Protein AF-U3TGE5-F1 (afdb_monomer)

Organism: NCBI:txid1198449

Solvent-accessible surface area (backbone atoms only — not comparable to full-atom values): 10541 Å² total; per-residue (Å²): 135,86,88,47,74,68,58,52,53,52,48,51,52,52,48,52,54,52,49,51,52,52,48,51,51,52,54,48,53,51,50,48,62,72,69,58,66,67,62,70,64,23,56,65,38,52,52,53,46,40,55,49,50,16,50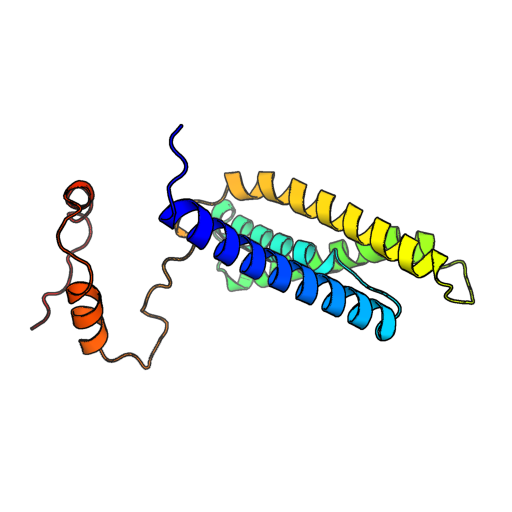,47,39,26,71,77,69,66,41,55,68,68,59,19,44,53,50,30,45,67,53,42,50,58,52,51,49,50,52,44,46,64,60,46,46,71,68,52,72,82,62,98,69,96,45,76,68,54,37,54,49,44,38,53,51,23,43,52,50,18,50,54,48,51,56,58,43,59,66,56,55,76,74,54,66,73,82,76,68,67,72,80,65,78,79,81,50,95,80,66,60,75,66,61,55,60,53,57,55,69,68,56,73,92,79,70,79,82,60,70,84,68,58,84,82,56,90,73,81,78,92,127

Foldseek 3Di:
DDDDPVNVVVVVVVVVVVVVVVVVVVVVVCVCVVPVLADQPQVVLLVVLLLLQLLLCCQVVVDDSVVSNVVSCVVSVVVVVVLCCVQPCVLPVPDDDRDPVSNVSNVVSNVVNNVVSVVVSVVSVVRHDCVPVDPVPPVPPPPDPPVVVVVVVVPPDPDCPVPPVPVPPDPDPDPD

Radius of gyration: 24.29 Å; Cα contacts (8 Å, |Δi|>4): 80; chains: 1; bounding box: 42×55×71 Å

pLDDT: mean 74.71, std 18.22, range [34.84, 98.06]

Structure (mmCIF, N/CA/C/O backbone):
data_AF-U3TGE5-F1
#
_entry.id   AF-U3TGE5-F1
#
loop_
_atom_site.group_PDB
_atom_site.id
_atom_site.type_symbol
_atom_site.label_atom_id
_atom_site.label_alt_id
_atom_site.label_comp_id
_atom_site.label_asym_id
_atom_site.label_entity_id
_atom_site.label_seq_id
_atom_site.pdbx_PDB_ins_code
_atom_site.Cartn_x
_atom_site.Cartn_y
_atom_site.Cartn_z
_atom_site.occupancy
_atom_site.B_iso_or_equiv
_atom_site.auth_seq_id
_atom_site.auth_comp_id
_atom_site.auth_asym_id
_atom_site.auth_atom_id
_atom_site.pdbx_PDB_model_num
ATOM 1 N N . MET A 1 1 ? 1.407 38.748 13.655 1.00 52.62 1 MET A N 1
ATOM 2 C CA . MET A 1 1 ? 1.986 37.410 13.904 1.00 52.62 1 MET A CA 1
ATOM 3 C C . MET A 1 1 ? 3.401 37.615 14.417 1.00 52.62 1 MET A C 1
ATOM 5 O O . MET A 1 1 ? 4.207 38.155 13.675 1.00 52.62 1 MET A O 1
ATOM 9 N N . GLN A 1 2 ? 3.685 37.305 15.683 1.00 69.31 2 GLN A N 1
ATOM 10 C CA . GLN A 1 2 ? 5.040 37.442 16.228 1.00 69.31 2 GLN A CA 1
ATOM 11 C C . GLN A 1 2 ? 5.770 36.104 16.098 1.00 69.31 2 GLN A C 1
ATOM 13 O O . GLN A 1 2 ? 5.360 35.113 16.697 1.00 69.31 2 GLN A O 1
ATOM 18 N N . VAL A 1 3 ? 6.828 36.080 15.288 1.00 82.94 3 VAL A N 1
ATOM 19 C CA . VAL A 1 3 ? 7.737 34.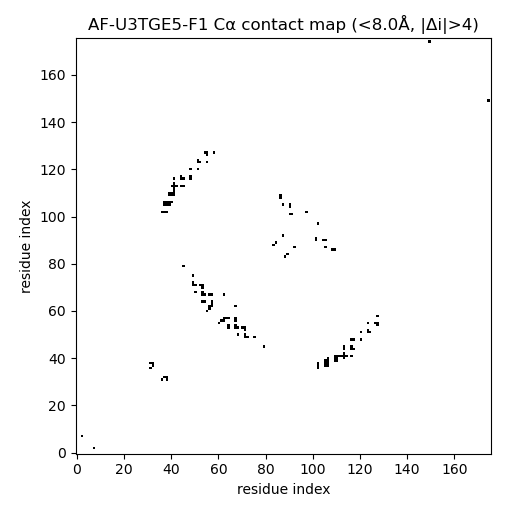935 15.177 1.00 82.94 3 VAL A CA 1
ATOM 20 C C . VAL A 1 3 ? 8.673 34.984 16.380 1.00 82.94 3 VAL A C 1
ATOM 22 O O . VAL A 1 3 ? 9.394 35.961 16.569 1.00 82.94 3 VAL A O 1
ATOM 25 N N . THR A 1 4 ? 8.636 33.954 17.221 1.00 92.50 4 THR A N 1
ATOM 26 C CA . THR A 1 4 ? 9.497 33.847 18.407 1.00 92.50 4 THR A CA 1
ATOM 27 C C . THR A 1 4 ? 10.654 32.884 18.143 1.00 92.50 4 THR A C 1
ATOM 29 O O . THR A 1 4 ? 10.547 31.983 17.308 1.00 92.50 4 THR A O 1
ATOM 32 N N . ALA A 1 5 ? 11.763 33.022 18.876 1.00 86.31 5 ALA A N 1
ATOM 33 C CA . ALA A 1 5 ? 12.916 32.121 18.750 1.00 86.31 5 ALA A CA 1
ATOM 34 C C . ALA A 1 5 ? 12.533 30.637 18.937 1.00 86.31 5 ALA A C 1
ATOM 36 O O . ALA A 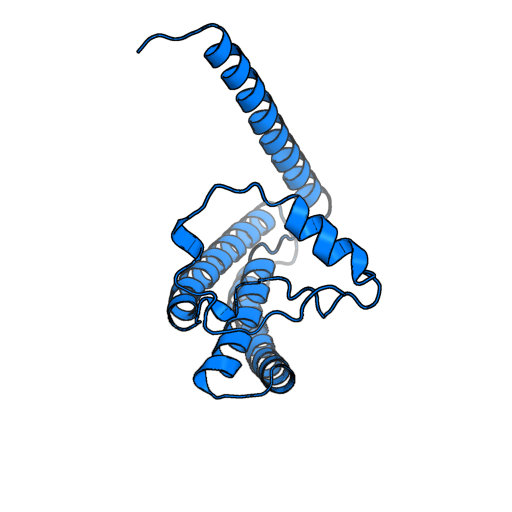1 5 ? 13.036 29.769 18.227 1.00 86.31 5 ALA A O 1
ATOM 37 N N . ALA A 1 6 ? 11.570 30.353 19.822 1.00 88.00 6 ALA A N 1
ATOM 38 C CA . ALA A 1 6 ? 11.032 29.010 20.023 1.00 88.00 6 ALA A CA 1
ATOM 39 C C . ALA A 1 6 ? 10.338 28.452 18.764 1.00 88.00 6 ALA A C 1
ATOM 41 O O . ALA A 1 6 ? 10.520 27.280 18.441 1.00 88.00 6 ALA A O 1
ATOM 42 N N . THR A 1 7 ? 9.596 29.284 18.020 1.00 92.38 7 THR A N 1
ATOM 43 C CA . THR A 1 7 ? 8.941 28.867 16.762 1.00 92.38 7 THR A CA 1
ATOM 44 C C . THR A 1 7 ? 9.925 28.619 15.619 1.00 92.38 7 THR A C 1
ATOM 46 O O . THR A 1 7 ? 9.685 27.750 14.784 1.00 92.38 7 THR A O 1
ATOM 49 N N . LEU A 1 8 ? 11.057 29.331 15.591 1.00 93.06 8 LEU A N 1
ATOM 50 C CA . LEU A 1 8 ? 12.123 29.077 14.615 1.00 93.06 8 LEU A CA 1
ATOM 51 C C . LEU A 1 8 ? 12.824 27.746 14.895 1.00 93.06 8 LEU A C 1
ATOM 53 O O . LEU A 1 8 ? 13.047 26.960 13.976 1.00 93.06 8 LEU A O 1
ATOM 57 N N . LEU A 1 9 ? 13.127 27.468 16.166 1.00 94.50 9 LEU A N 1
ATOM 58 C CA . LEU A 1 9 ? 13.770 26.221 16.569 1.00 94.50 9 LEU A CA 1
ATOM 59 C C . LEU A 1 9 ? 12.882 25.002 16.283 1.00 94.50 9 LEU A C 1
ATOM 61 O O . LEU A 1 9 ? 13.355 24.023 15.711 1.00 94.50 9 LEU A O 1
ATOM 65 N N . SER A 1 10 ? 11.591 25.061 16.623 1.00 93.44 10 SER A N 1
ATOM 66 C CA . SER A 1 10 ? 10.658 23.974 16.306 1.00 93.44 10 SER A CA 1
ATOM 67 C C . SER A 1 10 ? 10.452 23.805 14.798 1.00 93.44 10 SER A C 1
ATOM 69 O O . SER A 1 10 ? 10.371 22.673 14.325 1.00 93.44 10 SER A O 1
ATOM 71 N N . GLY A 1 11 ? 10.443 24.901 14.031 1.00 94.31 11 GLY A N 1
ATOM 72 C CA . GLY A 1 11 ? 10.392 24.870 12.568 1.00 94.31 11 GLY A CA 1
ATOM 73 C C . GLY A 1 11 ? 11.605 24.177 11.942 1.00 94.31 11 GLY A C 1
ATOM 74 O O . GLY A 1 11 ? 11.436 23.334 11.064 1.00 94.31 11 GLY A O 1
ATOM 75 N N . LEU A 1 12 ? 12.816 24.464 12.433 1.00 96.00 12 LEU A N 1
ATOM 76 C CA . LEU A 1 12 ? 14.046 23.794 11.995 1.00 96.00 12 LEU A CA 1
ATOM 77 C C . LEU A 1 12 ? 14.023 22.298 12.313 1.00 96.00 12 LEU A C 1
ATOM 79 O O . LEU A 1 12 ? 14.327 21.484 11.444 1.00 96.00 12 LEU A O 1
ATOM 83 N N . ILE A 1 13 ? 13.619 21.930 13.531 1.00 96.94 13 ILE A N 1
ATOM 84 C CA . ILE A 1 13 ? 13.509 20.525 13.938 1.00 96.94 13 ILE A CA 1
ATOM 85 C C . ILE A 1 13 ? 12.494 19.797 13.052 1.00 96.94 13 ILE A C 1
ATOM 87 O O . ILE A 1 13 ? 12.807 18.742 12.505 1.00 96.94 13 ILE A O 1
ATOM 91 N N . ASN A 1 14 ? 11.308 20.372 12.845 1.00 96.81 14 ASN A N 1
ATOM 92 C CA . ASN A 1 14 ? 10.287 19.777 11.986 1.00 96.81 14 ASN A CA 1
ATOM 93 C C . ASN A 1 14 ? 10.757 19.670 10.525 1.00 96.81 14 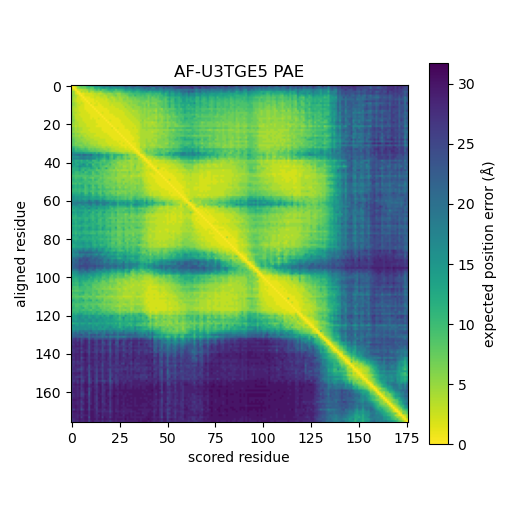ASN A C 1
ATOM 95 O O . ASN A 1 14 ? 10.498 18.667 9.868 1.00 96.81 14 ASN A O 1
ATOM 99 N N . GLY A 1 15 ? 11.503 20.665 10.034 1.00 96.75 15 GLY A N 1
ATOM 100 C CA . GLY A 1 15 ? 12.110 20.644 8.704 1.00 96.75 15 GLY A CA 1
ATOM 101 C C . GLY A 1 15 ? 13.139 19.525 8.537 1.00 96.75 15 GLY A C 1
ATOM 102 O O . GLY A 1 15 ? 13.098 18.810 7.540 1.00 96.75 15 GLY A O 1
ATOM 103 N N . VAL A 1 16 ? 14.018 19.315 9.523 1.00 97.81 16 VAL A N 1
ATOM 104 C CA . VAL A 1 16 ? 14.996 18.212 9.510 1.00 97.81 16 VAL A CA 1
ATOM 105 C C . VAL A 1 16 ? 14.301 16.854 9.590 1.00 97.81 16 VAL A C 1
ATOM 107 O O . VAL A 1 16 ? 14.663 15.947 8.847 1.00 97.81 16 VAL A O 1
ATOM 110 N N . LEU A 1 17 ? 13.286 16.710 10.448 1.00 98.00 17 LEU A N 1
ATOM 111 C CA . LEU A 1 17 ? 12.508 15.473 10.567 1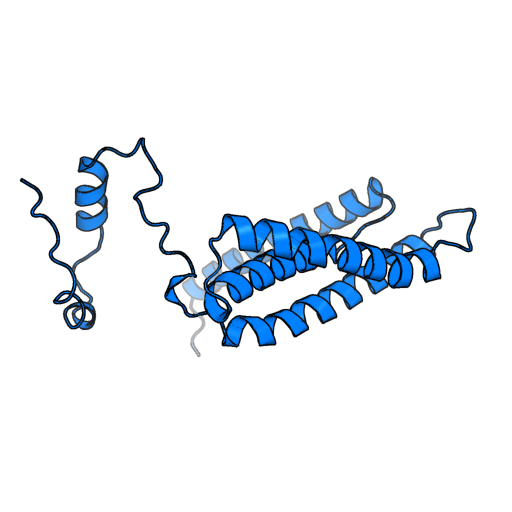.00 98.00 17 LEU A CA 1
ATOM 112 C C . LEU A 1 17 ? 11.751 15.145 9.274 1.00 98.00 17 LEU A C 1
ATOM 114 O O . LEU A 1 17 ? 11.738 13.999 8.831 1.00 98.00 17 LEU A O 1
ATOM 118 N N . PHE A 1 18 ? 11.144 16.145 8.637 1.00 97.38 18 PHE A N 1
ATOM 119 C CA . PHE A 1 18 ? 10.451 15.949 7.369 1.00 97.38 18 PHE A CA 1
ATOM 120 C C . PHE A 1 18 ? 11.435 15.683 6.220 1.00 97.38 18 PHE A C 1
ATOM 122 O O . PHE A 1 18 ? 11.195 14.819 5.380 1.00 97.38 18 PHE A O 1
ATOM 129 N N . GLY A 1 19 ? 12.580 16.369 6.211 1.00 97.62 19 GLY A N 1
ATOM 130 C CA . GLY A 1 19 ? 13.650 16.149 5.242 1.00 97.62 19 GLY A CA 1
ATOM 131 C C . GLY A 1 19 ? 14.265 14.753 5.342 1.00 97.62 19 GLY A C 1
ATOM 132 O O . GLY A 1 19 ? 14.489 14.118 4.315 1.00 97.62 19 GLY A O 1
ATOM 133 N N . SER A 1 20 ? 14.490 14.235 6.553 1.00 97.50 20 SER A N 1
ATOM 134 C CA . SER A 1 20 ? 14.997 12.872 6.750 1.00 97.50 20 SER A CA 1
ATOM 135 C C . SER A 1 20 ? 13.969 11.818 6.340 1.00 97.50 20 SER A C 1
ATOM 137 O O . SER A 1 20 ? 14.336 10.850 5.677 1.00 97.50 20 SER A O 1
ATOM 139 N N . LEU A 1 21 ? 12.682 12.040 6.633 1.00 98.06 21 LEU A N 1
ATOM 140 C CA . LEU A 1 21 ? 11.591 11.195 6.149 1.00 98.06 21 LEU A CA 1
ATOM 141 C C . LEU A 1 21 ? 11.578 11.128 4.614 1.00 98.06 21 LEU A C 1
ATOM 143 O O . LEU A 1 21 ? 11.591 10.035 4.050 1.00 98.06 21 LEU A O 1
ATOM 147 N N . LEU A 1 22 ? 11.616 12.278 3.932 1.00 97.38 22 LEU A N 1
ATOM 148 C CA . LEU A 1 22 ? 11.671 12.330 2.468 1.00 97.38 22 LEU A CA 1
ATOM 149 C C . LEU A 1 22 ? 12.963 11.717 1.908 1.00 97.38 22 LEU A C 1
ATOM 151 O O . LEU A 1 22 ? 12.920 11.034 0.886 1.00 97.38 22 LEU A O 1
ATOM 155 N N . GLY A 1 23 ? 14.099 11.906 2.585 1.00 97.69 23 GLY A N 1
ATOM 156 C CA . GLY A 1 23 ? 15.378 11.303 2.213 1.00 97.69 23 GLY A CA 1
ATOM 157 C C . GLY A 1 23 ? 15.339 9.774 2.264 1.00 97.69 23 GLY A C 1
ATOM 158 O O . GLY A 1 23 ? 15.755 9.115 1.314 1.00 97.69 23 GLY A O 1
ATOM 159 N N . VAL A 1 24 ? 14.775 9.198 3.328 1.00 97.50 24 VAL A N 1
ATOM 160 C CA . VAL A 1 24 ? 14.586 7.743 3.449 1.00 97.50 24 VAL A CA 1
ATOM 161 C C . VAL A 1 24 ? 13.613 7.223 2.391 1.00 97.50 24 VAL A C 1
ATOM 163 O O . VAL A 1 24 ? 13.878 6.181 1.797 1.00 97.50 24 VAL A O 1
ATOM 166 N N . ILE A 1 25 ? 12.529 7.952 2.098 1.00 95.75 25 ILE A N 1
ATOM 167 C CA . ILE A 1 25 ? 11.594 7.591 1.020 1.00 95.75 25 ILE A CA 1
ATOM 168 C C . ILE A 1 25 ? 12.320 7.551 -0.333 1.00 95.75 25 ILE A C 1
ATOM 170 O O . ILE A 1 25 ? 12.155 6.591 -1.084 1.00 95.75 25 ILE A O 1
ATOM 174 N N . ALA A 1 26 ? 13.159 8.548 -0.628 1.00 95.44 26 ALA A N 1
ATOM 175 C CA . ALA A 1 26 ? 13.936 8.592 -1.864 1.00 95.44 26 ALA A CA 1
ATOM 176 C C . ALA A 1 26 ? 14.925 7.418 -1.969 1.00 95.44 26 ALA A C 1
ATOM 178 O O . ALA A 1 26 ? 14.966 6.753 -3.000 1.00 95.44 26 ALA A O 1
ATOM 179 N N . ILE A 1 27 ? 15.669 7.120 -0.896 1.00 96.44 27 ILE A N 1
ATOM 180 C CA . ILE A 1 27 ? 16.600 5.977 -0.840 1.00 96.44 27 ILE A CA 1
ATOM 181 C C . ILE A 1 27 ? 15.853 4.642 -0.981 1.00 96.44 27 ILE A C 1
ATOM 183 O O . ILE A 1 27 ? 16.321 3.727 -1.654 1.00 96.44 27 ILE A O 1
ATOM 187 N N . GLY A 1 28 ? 14.674 4.514 -0.371 1.00 92.31 28 GLY A N 1
ATOM 188 C CA . GLY A 1 28 ? 13.838 3.324 -0.513 1.00 92.31 28 GLY A CA 1
ATOM 189 C C . GLY A 1 28 ? 13.376 3.122 -1.955 1.00 92.31 28 GLY A C 1
ATOM 190 O O . GLY A 1 28 ? 13.463 2.016 -2.482 1.00 92.31 28 GLY A O 1
ATOM 191 N N . LEU A 1 29 ? 12.939 4.193 -2.621 1.00 88.81 29 LEU A N 1
ATOM 192 C CA . LEU A 1 29 ? 12.472 4.128 -4.003 1.00 88.81 29 LEU A CA 1
ATOM 193 C C . LEU A 1 29 ? 13.607 3.784 -4.983 1.00 88.81 29 LEU A C 1
ATOM 195 O O . LEU A 1 29 ? 13.404 2.969 -5.883 1.00 88.81 29 LEU A O 1
ATOM 199 N N . THR A 1 30 ? 14.816 4.320 -4.772 1.00 90.00 30 THR A N 1
ATOM 200 C CA . THR A 1 30 ? 15.989 3.943 -5.577 1.00 90.00 30 THR A CA 1
ATOM 201 C C . THR A 1 30 ? 16.410 2.494 -5.343 1.00 90.00 30 THR A C 1
ATOM 203 O O . THR A 1 30 ? 16.756 1.812 -6.305 1.00 90.00 30 THR A O 1
ATOM 206 N N . LEU A 1 31 ? 16.330 1.983 -4.108 1.00 91.38 31 LEU A N 1
ATOM 207 C CA . LEU A 1 31 ? 16.619 0.577 -3.802 1.00 91.38 31 LEU A CA 1
ATOM 208 C C . LEU A 1 31 ? 15.614 -0.373 -4.466 1.00 91.38 31 LEU A C 1
ATOM 210 O O . LEU A 1 31 ? 16.004 -1.391 -5.037 1.00 91.38 31 LEU A O 1
ATOM 214 N N . ILE A 1 32 ? 14.324 -0.036 -4.417 1.00 86.75 32 ILE A N 1
ATOM 215 C CA . ILE A 1 32 ? 13.260 -0.840 -5.023 1.00 86.75 32 ILE A CA 1
ATOM 216 C C . ILE A 1 32 ? 13.477 -0.959 -6.540 1.00 86.75 32 ILE A C 1
ATOM 218 O O . ILE A 1 32 ? 13.446 -2.073 -7.069 1.00 86.75 32 ILE A O 1
ATOM 222 N N . TRP A 1 33 ? 13.744 0.155 -7.230 1.00 82.56 33 TRP A N 1
ATOM 223 C CA . TRP A 1 33 ? 14.038 0.142 -8.670 1.00 82.56 33 TRP A CA 1
ATOM 224 C C . TRP A 1 33 ? 15.398 -0.472 -9.002 1.00 82.56 33 TRP A C 1
ATOM 226 O O . TRP A 1 33 ? 15.544 -1.095 -10.047 1.00 82.56 33 TRP A O 1
ATOM 236 N N . GLY A 1 34 ? 16.375 -0.371 -8.101 1.00 82.94 34 GLY A N 1
ATOM 237 C CA . GLY A 1 34 ? 17.691 -0.976 -8.286 1.00 82.94 34 GLY A CA 1
ATOM 238 C C . GLY A 1 34 ? 17.689 -2.507 -8.233 1.00 82.94 34 GLY A C 1
ATOM 239 O O . GLY A 1 34 ? 18.539 -3.129 -8.865 1.00 82.94 34 GLY A O 1
ATOM 240 N N . VAL A 1 35 ? 16.753 -3.123 -7.496 1.00 84.50 35 VAL A N 1
ATOM 241 C CA . VAL A 1 35 ? 16.765 -4.576 -7.242 1.00 84.50 35 VAL A CA 1
ATOM 242 C C . VAL A 1 35 ? 15.585 -5.314 -7.876 1.00 84.50 35 VAL A C 1
ATOM 244 O O . VAL A 1 35 ? 15.788 -6.381 -8.454 1.00 84.50 35 VAL A O 1
ATOM 247 N N . MET A 1 36 ? 14.353 -4.800 -7.771 1.00 75.75 36 MET A N 1
ATOM 248 C CA . MET A 1 36 ? 13.165 -5.620 -8.051 1.00 75.75 36 MET A CA 1
ATOM 249 C C . MET A 1 36 ? 12.690 -5.619 -9.509 1.00 75.75 36 MET A C 1
ATOM 251 O O . MET A 1 36 ? 11.922 -6.512 -9.852 1.00 75.75 36 MET A O 1
ATOM 255 N N . LYS A 1 37 ? 13.144 -4.696 -10.375 1.00 70.31 37 LYS A N 1
ATOM 256 C CA . LYS A 1 37 ? 12.721 -4.499 -11.790 1.00 70.31 37 LYS A CA 1
ATOM 257 C C . LYS A 1 37 ? 11.211 -4.265 -12.021 1.00 70.31 37 LYS A C 1
ATOM 259 O O . LYS A 1 37 ? 10.826 -3.506 -12.897 1.00 70.31 37 LYS A O 1
ATOM 264 N N . VAL A 1 38 ? 10.319 -4.857 -11.227 1.00 69.75 38 VAL A N 1
ATOM 265 C CA . VAL A 1 38 ? 8.863 -4.705 -11.302 1.00 69.75 38 VAL A CA 1
ATOM 266 C C . VAL A 1 38 ? 8.310 -4.451 -9.903 1.00 69.75 38 VAL A C 1
ATOM 268 O O . VAL A 1 38 ? 8.507 -5.240 -8.981 1.00 69.75 38 VAL A O 1
ATOM 271 N N . VAL A 1 39 ? 7.587 -3.344 -9.745 1.00 77.44 39 VAL A N 1
ATOM 272 C CA . VAL A 1 39 ? 6.995 -2.923 -8.469 1.00 77.44 39 VAL A CA 1
ATOM 273 C C . VAL A 1 39 ? 5.481 -2.911 -8.605 1.00 77.44 39 VAL A C 1
ATOM 275 O O . VAL A 1 39 ? 4.945 -2.309 -9.533 1.00 77.44 39 VAL A O 1
ATOM 278 N N . ASN A 1 40 ? 4.784 -3.540 -7.660 1.00 85.12 40 ASN A N 1
ATOM 279 C CA . ASN A 1 40 ? 3.327 -3.519 -7.592 1.00 85.12 40 ASN A CA 1
ATOM 280 C C . ASN A 1 40 ? 2.857 -2.712 -6.373 1.00 85.12 40 ASN A C 1
ATOM 282 O O . ASN A 1 40 ? 2.798 -3.233 -5.260 1.00 85.12 40 ASN A O 1
ATOM 286 N N . LEU A 1 41 ? 2.485 -1.447 -6.592 1.00 85.19 41 LEU A N 1
ATOM 287 C CA . LEU A 1 41 ? 1.969 -0.563 -5.537 1.00 85.19 41 LEU A CA 1
ATOM 288 C C . LEU A 1 41 ? 0.492 -0.832 -5.182 1.00 85.19 41 LEU A C 1
ATOM 290 O O . LEU A 1 41 ? 0.013 -0.403 -4.130 1.00 85.19 41 LEU A O 1
ATOM 294 N N . ALA A 1 42 ? -0.239 -1.565 -6.027 1.00 86.88 42 ALA A N 1
ATOM 295 C CA . ALA A 1 42 ? -1.647 -1.887 -5.792 1.00 86.88 42 ALA A CA 1
ATOM 296 C C . ALA A 1 42 ? -1.834 -2.953 -4.704 1.00 86.88 42 ALA A C 1
ATOM 298 O O . ALA A 1 42 ? -2.896 -3.016 -4.087 1.00 86.88 42 ALA A O 1
ATOM 299 N N . HIS A 1 43 ? -0.822 -3.792 -4.457 1.00 86.81 43 HIS A N 1
ATOM 300 C CA . HIS A 1 43 ? -0.962 -4.964 -3.593 1.00 86.81 43 HIS A CA 1
ATOM 301 C C . HIS A 1 43 ? -1.424 -4.612 -2.170 1.00 86.81 43 HIS A C 1
ATOM 303 O O . HIS A 1 43 ? -2.356 -5.233 -1.665 1.00 86.81 43 HIS A O 1
ATOM 309 N N . GLY A 1 44 ? -0.844 -3.576 -1.551 1.00 86.56 44 GLY A N 1
ATOM 310 C CA . GLY A 1 44 ? -1.246 -3.140 -0.207 1.00 86.56 44 GLY A CA 1
ATOM 311 C C . GLY A 1 44 ? -2.709 -2.690 -0.146 1.00 86.56 44 GLY A C 1
ATOM 312 O O . GLY A 1 44 ? -3.446 -3.084 0.755 1.00 86.56 44 GLY A O 1
ATOM 313 N N . HIS A 1 45 ? -3.160 -1.942 -1.155 1.00 89.50 45 HIS A N 1
ATOM 314 C CA . HIS A 1 45 ? -4.551 -1.503 -1.267 1.00 89.50 45 HIS A CA 1
ATOM 315 C C . HIS A 1 45 ? -5.511 -2.679 -1.477 1.00 89.50 45 HIS A C 1
ATOM 317 O O . HIS A 1 45 ? -6.582 -2.702 -0.879 1.00 89.50 45 HIS A O 1
ATOM 323 N N . ALA A 1 46 ? -5.117 -3.683 -2.265 1.00 88.00 46 ALA A N 1
ATOM 324 C CA . ALA A 1 46 ? -5.912 -4.890 -2.475 1.00 88.00 46 ALA A CA 1
ATOM 325 C C . ALA A 1 46 ? -6.081 -5.712 -1.184 1.00 88.00 46 ALA A C 1
ATOM 327 O O . ALA A 1 46 ? -7.178 -6.195 -0.906 1.00 88.00 46 ALA A O 1
ATOM 328 N N . VAL A 1 47 ? -5.026 -5.835 -0.368 1.00 88.69 47 VAL A N 1
ATOM 329 C CA . VAL A 1 47 ? -5.089 -6.538 0.926 1.00 88.69 47 VAL A CA 1
ATOM 330 C C . VAL A 1 47 ? -6.016 -5.813 1.900 1.00 88.69 47 VAL A C 1
ATOM 332 O O . VAL A 1 47 ? -6.886 -6.443 2.500 1.00 88.69 47 VAL A O 1
ATOM 335 N N . VAL A 1 48 ? -5.874 -4.489 2.029 1.00 88.38 48 VAL A N 1
ATOM 336 C CA . VAL A 1 48 ? -6.748 -3.677 2.893 1.00 88.38 48 VAL A CA 1
ATOM 337 C C . VAL A 1 48 ? -8.199 -3.766 2.427 1.00 88.38 48 VAL A C 1
ATOM 339 O O . VAL A 1 48 ? -9.092 -3.978 3.242 1.00 88.38 48 VAL A O 1
ATOM 342 N N . PHE A 1 49 ? -8.438 -3.678 1.119 1.00 88.19 49 PHE A N 1
ATOM 343 C CA . PHE A 1 49 ? -9.771 -3.834 0.546 1.00 88.19 49 PHE A CA 1
ATOM 344 C C . PHE A 1 49 ? -10.375 -5.212 0.852 1.00 88.19 49 PHE A C 1
ATOM 346 O O . PHE A 1 49 ? -11.531 -5.293 1.257 1.00 88.19 49 PHE A O 1
ATOM 353 N N . GLY A 1 50 ? -9.594 -6.290 0.737 1.00 88.00 50 GLY A N 1
ATOM 354 C CA . GLY A 1 50 ? -10.034 -7.643 1.089 1.00 88.00 50 GLY A CA 1
ATOM 355 C C . GLY A 1 50 ? -10.373 -7.801 2.574 1.00 88.00 50 GLY A C 1
ATOM 356 O O . GLY A 1 50 ? -11.409 -8.371 2.913 1.00 88.00 50 GLY A O 1
ATOM 357 N N . ALA A 1 51 ? -9.549 -7.243 3.465 1.00 85.62 51 ALA A N 1
ATOM 358 C CA . ALA A 1 51 ? -9.833 -7.223 4.900 1.00 85.62 51 ALA A CA 1
ATOM 359 C C . ALA A 1 51 ? -11.118 -6.439 5.212 1.00 85.62 51 ALA A C 1
ATOM 361 O O . ALA A 1 51 ? -11.933 -6.872 6.028 1.00 85.62 51 ALA A O 1
ATOM 362 N N . MET A 1 52 ? -11.336 -5.323 4.514 1.00 83.69 52 MET A N 1
ATOM 363 C CA . MET A 1 52 ? -12.542 -4.516 4.661 1.00 83.69 52 MET A CA 1
ATOM 364 C C . MET A 1 52 ? -13.790 -5.230 4.135 1.00 83.69 52 MET A C 1
ATOM 366 O O . MET A 1 52 ? -14.843 -5.180 4.765 1.00 83.69 52 MET A O 1
ATOM 370 N N . ALA A 1 53 ? -13.676 -5.939 3.012 1.00 85.94 53 ALA A N 1
ATOM 371 C CA . ALA A 1 53 ? -14.751 -6.762 2.471 1.00 85.94 53 ALA A CA 1
ATOM 372 C C . ALA A 1 53 ? -15.132 -7.896 3.438 1.00 85.94 53 ALA A C 1
ATOM 374 O O . ALA A 1 53 ? -16.318 -8.149 3.647 1.00 85.94 53 ALA A O 1
ATOM 375 N N . ALA A 1 54 ? -14.150 -8.531 4.087 1.00 86.25 54 ALA A N 1
ATOM 376 C CA . ALA A 1 54 ? -14.409 -9.519 5.133 1.00 86.25 54 ALA A CA 1
ATOM 377 C C . ALA A 1 54 ? -15.132 -8.890 6.337 1.00 86.25 54 ALA A C 1
ATOM 379 O O . ALA A 1 54 ? -16.118 -9.447 6.816 1.00 86.25 54 ALA A O 1
ATOM 380 N N . ALA A 1 55 ? -14.698 -7.707 6.788 1.00 82.31 55 ALA A N 1
ATOM 381 C CA . ALA A 1 55 ? -15.373 -6.976 7.861 1.00 82.31 55 ALA A CA 1
ATOM 382 C C . ALA A 1 55 ? -16.829 -6.638 7.495 1.00 82.31 55 ALA A C 1
ATOM 384 O O . ALA A 1 55 ? -17.729 -6.839 8.306 1.00 82.31 55 ALA A O 1
ATOM 385 N N . PHE A 1 56 ? -17.076 -6.219 6.253 1.00 83.69 56 PHE A N 1
ATOM 386 C CA . PHE A 1 56 ? -18.421 -5.964 5.742 1.00 83.69 56 PHE A CA 1
ATOM 387 C C . PHE A 1 56 ? -19.302 -7.223 5.728 1.00 83.69 56 PHE A C 1
ATOM 389 O O . PHE A 1 56 ? -20.471 -7.162 6.096 1.00 83.69 56 PHE A O 1
ATOM 396 N N . MET A 1 57 ? -18.765 -8.387 5.353 1.00 84.56 57 MET A N 1
ATOM 397 C CA . MET A 1 57 ? -19.516 -9.651 5.406 1.00 84.56 57 MET A CA 1
ATOM 398 C C . MET A 1 57 ? -19.901 -10.031 6.843 1.00 84.56 57 MET A C 1
ATOM 400 O O . MET A 1 57 ? -21.005 -10.520 7.075 1.00 84.56 57 MET A O 1
ATOM 404 N N . VAL A 1 58 ? -19.029 -9.777 7.822 1.00 84.19 58 VAL A N 1
ATOM 405 C CA . VAL A 1 58 ? -19.348 -10.006 9.241 1.00 84.19 58 VAL A CA 1
ATOM 406 C C . VAL A 1 58 ? -20.478 -9.085 9.700 1.00 84.19 58 VAL A C 1
ATOM 408 O O . VAL A 1 58 ? -21.414 -9.549 10.346 1.00 84.19 58 VAL A O 1
ATOM 411 N N . THR A 1 59 ? -20.432 -7.796 9.353 1.00 79.25 59 THR A N 1
ATOM 412 C CA . THR A 1 59 ? -21.416 -6.813 9.834 1.00 79.25 59 THR A CA 1
ATOM 413 C C . THR A 1 59 ? -22.758 -6.904 9.111 1.00 79.25 59 THR A C 1
ATOM 415 O O . THR A 1 59 ? -23.798 -6.805 9.755 1.00 79.25 59 THR A O 1
ATOM 418 N N . ALA A 1 60 ? -22.758 -7.109 7.792 1.00 79.75 60 ALA A N 1
ATOM 419 C CA . ALA A 1 60 ? -23.973 -7.120 6.980 1.00 79.75 60 ALA A CA 1
ATOM 420 C C . ALA A 1 60 ? -24.676 -8.484 6.963 1.00 79.75 60 ALA A C 1
ATOM 422 O O . ALA A 1 60 ? -25.903 -8.543 6.922 1.00 79.75 60 ALA A O 1
ATOM 423 N N . MET A 1 61 ? -23.915 -9.582 6.972 1.00 79.88 61 MET A N 1
ATOM 424 C CA . MET A 1 61 ? -24.454 -10.940 6.832 1.00 79.88 61 MET A CA 1
ATOM 425 C C . MET A 1 61 ? -24.340 -11.769 8.124 1.00 79.88 61 MET A C 1
ATOM 427 O O . MET A 1 61 ? -24.797 -12.909 8.155 1.00 79.88 61 MET A O 1
ATOM 431 N N . GLY A 1 62 ? -23.736 -11.229 9.190 1.00 77.94 62 GLY A N 1
ATOM 432 C CA . GLY A 1 62 ? -23.627 -11.904 10.487 1.00 77.94 62 GLY A CA 1
ATOM 433 C C . GLY A 1 62 ? -22.740 -13.154 10.479 1.00 77.94 62 GLY A C 1
ATOM 434 O O . GLY A 1 62 ? -22.861 -13.992 11.373 1.00 77.94 62 GLY A O 1
ATOM 435 N N . LEU A 1 63 ? -21.872 -13.325 9.472 1.00 79.12 63 LEU A N 1
ATOM 436 C CA . LEU A 1 63 ? -20.975 -14.481 9.412 1.00 79.12 63 LEU A CA 1
ATOM 437 C C . LEU A 1 63 ? -19.931 -14.420 10.524 1.00 79.12 63 LEU A C 1
ATOM 439 O O . LEU A 1 63 ? -19.467 -13.348 10.915 1.00 79.12 63 LEU A O 1
ATOM 443 N N . SER A 1 64 ? -19.484 -15.594 10.980 1.00 84.75 64 SER A N 1
ATOM 444 C CA . SER A 1 64 ? -18.322 -15.632 11.861 1.00 84.75 64 SER A CA 1
ATOM 445 C C . SER A 1 64 ? -17.068 -15.143 11.112 1.00 84.75 64 SER A C 1
ATOM 447 O O . SER A 1 64 ? -16.936 -15.400 9.907 1.00 84.75 64 SER A O 1
ATOM 449 N N . PRO A 1 65 ? -16.115 -14.479 11.798 1.00 80.31 65 PRO A N 1
ATOM 450 C CA . PRO A 1 65 ? -14.945 -13.870 11.156 1.00 80.31 65 PRO A CA 1
ATOM 451 C C . PRO A 1 65 ? -14.125 -14.840 10.298 1.00 80.31 65 PRO A C 1
ATOM 453 O O . PRO A 1 65 ? -13.572 -14.456 9.272 1.00 80.31 65 PRO A O 1
ATOM 456 N N . ILE A 1 66 ? -14.086 -16.116 10.691 1.00 87.38 66 ILE A N 1
ATOM 457 C CA . ILE A 1 66 ? -13.359 -17.167 9.971 1.00 87.38 66 ILE A CA 1
ATOM 458 C C . ILE A 1 66 ? -14.037 -17.468 8.628 1.00 87.38 66 ILE A C 1
ATOM 460 O O . ILE A 1 66 ? -13.363 -17.525 7.602 1.00 87.38 66 ILE A O 1
ATOM 464 N N . HIS A 1 67 ? -15.366 -17.610 8.604 1.00 86.94 67 HIS A N 1
ATOM 465 C CA . HIS A 1 67 ? -16.099 -17.859 7.359 1.00 86.94 67 HIS A CA 1
ATOM 466 C C . HIS A 1 67 ? -16.059 -16.642 6.433 1.00 86.94 67 HIS A C 1
ATOM 468 O O . HIS A 1 67 ? -15.877 -16.800 5.228 1.00 86.94 67 HIS A O 1
ATOM 474 N N . ALA A 1 68 ? -16.164 -15.435 6.995 1.00 86.69 68 ALA A N 1
ATOM 475 C CA . ALA A 1 68 ? -16.037 -14.197 6.235 1.00 86.69 68 ALA A CA 1
ATOM 476 C C . ALA A 1 68 ? -14.651 -14.064 5.585 1.00 86.69 68 ALA A C 1
ATOM 478 O O . ALA A 1 68 ? -14.559 -13.686 4.422 1.00 86.69 68 ALA A O 1
ATOM 479 N N . LEU A 1 69 ? -13.578 -14.442 6.290 1.00 87.38 69 LEU A N 1
ATOM 480 C CA . LEU A 1 69 ? -12.220 -14.437 5.743 1.00 87.38 69 LEU A CA 1
ATOM 481 C C . LEU A 1 69 ? -12.061 -15.430 4.585 1.00 87.38 69 LEU A C 1
ATOM 483 O O . LEU A 1 69 ? -11.493 -15.083 3.552 1.00 87.38 69 LEU A O 1
ATOM 487 N N . VAL A 1 70 ? -12.576 -16.654 4.738 1.00 91.12 70 VAL A N 1
ATOM 488 C CA . VAL A 1 70 ? -12.514 -17.677 3.681 1.00 91.12 70 VAL A CA 1
ATOM 489 C C . VAL A 1 70 ? -13.307 -17.233 2.454 1.00 91.12 70 VAL A C 1
ATOM 491 O O . VAL A 1 70 ? -12.807 -17.339 1.336 1.00 91.12 70 VAL A O 1
ATOM 494 N N . LEU A 1 71 ? -14.511 -16.690 2.646 1.00 90.25 71 LEU A N 1
ATOM 495 C CA . LEU A 1 71 ? -15.348 -16.204 1.552 1.00 90.25 71 LEU A CA 1
ATOM 496 C C . LEU A 1 71 ? -14.723 -14.985 0.857 1.00 90.25 71 LEU A C 1
ATOM 498 O O . LEU A 1 71 ? -14.669 -14.933 -0.371 1.00 90.25 71 LEU A O 1
ATOM 502 N N . ALA A 1 72 ? -14.180 -14.040 1.628 1.00 88.69 72 ALA A N 1
ATOM 503 C CA . ALA A 1 72 ? -13.456 -12.889 1.100 1.00 88.69 72 ALA A CA 1
ATOM 504 C C . ALA A 1 72 ? -12.194 -13.308 0.335 1.00 88.69 72 ALA A C 1
ATOM 506 O O . ALA A 1 72 ? -11.893 -12.720 -0.698 1.00 88.69 72 ALA A O 1
ATOM 507 N N . GLY A 1 73 ? -11.487 -14.351 0.780 1.00 89.38 73 GLY A N 1
ATOM 508 C CA . GLY A 1 73 ? -10.38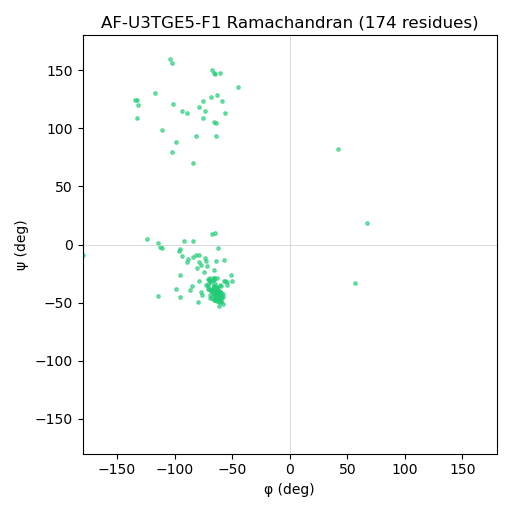0 -14.949 0.035 1.00 89.38 73 GLY A CA 1
ATOM 509 C C . GLY A 1 73 ? -10.841 -15.611 -1.266 1.00 89.38 73 GLY A C 1
ATOM 510 O O . GLY A 1 73 ? -10.282 -15.338 -2.325 1.00 89.38 73 GLY A O 1
ATOM 511 N N . LEU A 1 74 ? -11.901 -16.423 -1.211 1.00 92.12 74 LEU A N 1
ATOM 512 C CA . LEU A 1 74 ? -12.470 -17.111 -2.376 1.00 92.12 74 LEU A CA 1
ATOM 513 C C . LEU A 1 74 ? -12.958 -16.151 -3.462 1.00 92.12 74 LEU A C 1
ATOM 515 O O . LEU A 1 74 ? -12.846 -16.471 -4.639 1.00 92.12 74 LEU A O 1
ATOM 519 N N . VAL A 1 75 ? -13.482 -14.986 -3.082 1.00 89.62 75 VAL A N 1
ATOM 520 C CA . VAL A 1 75 ? -13.915 -13.941 -4.021 1.00 89.62 75 VAL A CA 1
ATOM 521 C C . VAL A 1 75 ? -12.751 -13.023 -4.408 1.00 89.62 75 VAL A C 1
ATOM 523 O O . VAL A 1 75 ? -12.611 -12.644 -5.569 1.00 89.62 75 VAL A O 1
ATOM 526 N N . GLY A 1 76 ? -11.882 -12.686 -3.456 1.00 88.31 76 GLY A N 1
ATOM 527 C CA . GLY A 1 76 ? -10.777 -11.747 -3.633 1.00 88.31 76 GLY A CA 1
ATOM 528 C C . GLY A 1 76 ? -9.641 -12.284 -4.499 1.00 88.31 76 GLY A C 1
ATOM 529 O O . GLY A 1 76 ? -9.080 -11.529 -5.286 1.00 88.31 76 GLY A O 1
ATOM 530 N N . VAL A 1 77 ? -9.324 -13.580 -4.419 1.00 90.06 77 VAL A N 1
ATOM 531 C CA . VAL A 1 77 ? -8.302 -14.222 -5.265 1.00 90.06 77 VAL A CA 1
ATOM 532 C C . VAL A 1 77 ? -8.653 -14.147 -6.759 1.00 90.06 77 VAL A C 1
ATOM 534 O O . VAL A 1 77 ? -7.824 -13.642 -7.517 1.00 90.06 77 VAL A O 1
ATOM 537 N N . PRO A 1 78 ? -9.845 -14.576 -7.225 1.00 90.81 78 PRO A N 1
ATOM 538 C CA . PRO A 1 78 ? -10.199 -14.468 -8.637 1.00 90.81 78 PRO A CA 1
ATOM 539 C C . PRO A 1 78 ? -10.340 -13.014 -9.096 1.00 90.81 78 PRO A C 1
ATOM 541 O O . PRO A 1 78 ? -9.919 -12.698 -10.205 1.00 90.81 78 PRO A O 1
ATOM 544 N N . LEU A 1 79 ? -10.843 -12.107 -8.250 1.00 88.25 79 LEU A N 1
ATOM 545 C CA . LEU A 1 79 ? -10.859 -10.668 -8.549 1.00 88.25 79 LEU A CA 1
ATOM 546 C C . LEU A 1 79 ? -9.445 -10.101 -8.715 1.00 88.25 79 LEU A C 1
ATOM 548 O O . LEU A 1 79 ? -9.172 -9.394 -9.682 1.00 88.25 79 LEU A O 1
ATOM 552 N N . GLY A 1 80 ? -8.529 -10.444 -7.810 1.00 86.38 80 GLY A N 1
ATOM 553 C CA . GLY A 1 80 ? -7.126 -10.046 -7.884 1.00 86.38 80 GLY A CA 1
ATOM 554 C C . GLY A 1 80 ? -6.427 -10.614 -9.118 1.00 86.38 80 GLY A C 1
ATOM 555 O O . GLY A 1 80 ? -5.693 -9.892 -9.789 1.00 86.38 80 GLY A O 1
ATOM 556 N N . ALA A 1 81 ? -6.704 -11.873 -9.467 1.00 86.56 81 ALA A N 1
ATOM 557 C CA . ALA A 1 81 ? -6.201 -12.497 -10.686 1.00 86.56 81 ALA A CA 1
ATOM 558 C C . ALA A 1 81 ? -6.754 -11.810 -11.944 1.00 86.56 81 ALA A C 1
ATOM 560 O O . ALA A 1 81 ? -5.990 -11.510 -12.858 1.00 86.56 81 ALA A O 1
ATOM 561 N N . ALA A 1 82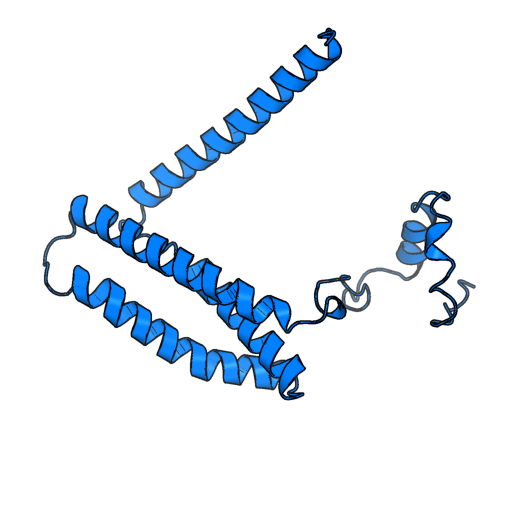 ? -8.049 -11.490 -11.983 1.00 87.00 82 ALA A N 1
ATOM 562 C CA . ALA A 1 82 ? -8.656 -10.755 -13.089 1.00 87.00 82 ALA A CA 1
ATOM 563 C C . ALA A 1 82 ? -8.035 -9.358 -13.245 1.00 87.00 82 ALA A C 1
ATOM 565 O O . ALA A 1 82 ? -7.645 -8.981 -14.348 1.00 87.00 82 ALA A O 1
ATOM 566 N N . LEU A 1 83 ? -7.866 -8.619 -12.144 1.00 83.75 83 LEU A N 1
ATOM 567 C CA . LEU A 1 83 ? -7.195 -7.317 -12.141 1.00 83.75 83 LEU A CA 1
ATOM 568 C C . LEU A 1 83 ? -5.742 -7.427 -12.611 1.00 83.75 83 LEU A C 1
ATOM 570 O O . LEU A 1 83 ? -5.297 -6.588 -13.394 1.00 83.75 83 LEU A O 1
ATOM 574 N N . TYR A 1 84 ? -5.017 -8.464 -12.185 1.00 83.31 84 TYR A N 1
ATOM 575 C CA . TYR A 1 84 ? -3.657 -8.743 -12.642 1.00 83.31 84 TYR A CA 1
ATOM 576 C C . TYR A 1 84 ? -3.618 -8.998 -14.153 1.00 83.31 84 TYR A C 1
ATOM 578 O O . TYR A 1 84 ? -2.836 -8.364 -14.856 1.00 83.31 84 TYR A O 1
ATOM 586 N N . TYR A 1 85 ? -4.487 -9.866 -14.675 1.00 82.69 85 TYR A N 1
ATOM 587 C CA . TYR A 1 85 ? -4.537 -10.168 -16.105 1.00 82.69 85 TYR A CA 1
ATOM 588 C C . TYR A 1 85 ? -4.915 -8.933 -16.929 1.00 82.69 85 TYR A C 1
ATOM 590 O O . TYR A 1 85 ? -4.213 -8.588 -17.874 1.00 82.69 85 TYR A O 1
ATOM 598 N N . ILE A 1 86 ? -5.968 -8.210 -16.549 1.00 81.69 86 ILE A N 1
ATOM 599 C CA . ILE A 1 86 ? -6.406 -7.011 -17.277 1.00 81.69 86 ILE A CA 1
ATOM 600 C C . ILE A 1 86 ? -5.322 -5.927 -17.253 1.00 81.69 86 ILE A C 1
ATOM 602 O O . ILE A 1 86 ? -5.044 -5.319 -18.281 1.00 81.69 86 ILE A O 1
ATOM 606 N N . SER A 1 87 ? -4.683 -5.696 -16.105 1.00 77.88 87 SER A N 1
ATOM 607 C CA . SER A 1 87 ? -3.719 -4.601 -15.965 1.00 77.88 87 SER A CA 1
ATOM 608 C C . SER A 1 87 ? -2.352 -4.954 -16.549 1.00 77.88 87 SER A C 1
ATOM 610 O O . SER A 1 87 ? -1.775 -4.173 -17.296 1.00 77.88 87 SER A O 1
ATOM 612 N N . LEU A 1 88 ? -1.807 -6.121 -16.197 1.00 72.62 88 LEU A N 1
ATOM 613 C CA . LEU A 1 88 ? -0.407 -6.464 -16.451 1.00 72.62 88 LEU A CA 1
ATOM 614 C C . LEU A 1 88 ? -0.234 -7.326 -17.696 1.00 72.62 88 LEU A C 1
ATOM 616 O O . LEU A 1 88 ? 0.691 -7.070 -18.462 1.00 72.62 88 LEU A O 1
ATOM 620 N N . HIS A 1 89 ? -1.132 -8.277 -17.974 1.00 72.38 89 HIS A N 1
ATOM 621 C CA . HIS A 1 89 ? -1.041 -9.052 -19.217 1.00 72.38 89 HIS A CA 1
ATOM 622 C C . HIS A 1 89 ? -1.296 -8.165 -20.449 1.00 72.38 89 HIS A C 1
ATOM 624 O O . HIS A 1 89 ? -0.703 -8.396 -21.503 1.00 72.38 89 HIS A O 1
ATOM 630 N N . MET A 1 90 ? -2.122 -7.118 -20.331 1.00 70.50 90 MET A N 1
ATOM 631 C CA . MET A 1 90 ? -2.341 -6.161 -21.424 1.00 70.50 90 MET A CA 1
ATOM 632 C C . MET A 1 90 ? -1.080 -5.348 -21.766 1.00 70.50 90 MET A C 1
ATOM 634 O O . MET A 1 90 ? -0.893 -4.979 -22.923 1.00 70.50 90 MET A O 1
ATOM 638 N N . ILE A 1 91 ? -0.213 -5.096 -20.780 1.00 69.12 91 ILE A N 1
ATOM 639 C CA . ILE A 1 91 ? 0.984 -4.255 -20.931 1.00 69.12 91 ILE A CA 1
ATOM 640 C C . ILE A 1 91 ? 2.228 -5.098 -21.238 1.00 69.12 91 ILE A C 1
ATOM 642 O O . ILE A 1 91 ? 2.991 -4.753 -22.132 1.00 69.12 91 ILE A O 1
ATOM 646 N N . ILE A 1 92 ? 2.428 -6.206 -20.520 1.00 66.88 92 ILE A N 1
ATOM 647 C CA . ILE A 1 92 ? 3.670 -6.997 -20.541 1.00 66.88 92 ILE A CA 1
ATOM 648 C C . ILE A 1 92 ? 3.582 -8.177 -21.521 1.00 66.88 92 ILE A C 1
ATOM 650 O O . ILE A 1 92 ? 4.596 -8.595 -22.069 1.00 66.88 92 ILE A O 1
ATOM 654 N N . GLY A 1 93 ? 2.383 -8.693 -21.819 1.00 64.69 93 GLY A N 1
ATOM 655 C CA . GLY A 1 93 ? 2.190 -9.910 -22.625 1.00 64.69 93 GLY A CA 1
ATOM 656 C C . GLY A 1 93 ? 2.587 -9.819 -24.108 1.00 64.69 93 GLY A C 1
ATOM 657 O O . GLY A 1 93 ? 2.256 -10.722 -24.870 1.00 64.69 93 GLY A O 1
ATOM 658 N N . ARG A 1 94 ? 3.240 -8.736 -24.545 1.00 61.50 94 ARG A N 1
ATOM 659 C CA . ARG A 1 94 ? 3.665 -8.498 -25.936 1.00 61.50 94 ARG A CA 1
ATOM 660 C C . ARG A 1 94 ? 5.167 -8.235 -26.103 1.00 61.50 94 ARG A C 1
ATOM 662 O O . ARG A 1 94 ? 5.570 -7.882 -27.208 1.00 61.50 94 ARG A O 1
ATOM 669 N N . ILE A 1 95 ? 5.975 -8.326 -25.044 1.00 61.03 95 ILE A N 1
ATOM 670 C CA . ILE A 1 95 ? 7.328 -7.754 -25.045 1.00 61.03 95 ILE A CA 1
ATOM 671 C C . ILE A 1 95 ? 8.339 -8.749 -24.469 1.00 61.03 95 ILE A C 1
ATOM 673 O O . ILE A 1 95 ? 8.192 -9.204 -23.337 1.00 61.03 95 ILE A O 1
ATOM 677 N N . ASP A 1 96 ? 9.381 -9.053 -25.245 1.00 66.50 96 ASP A N 1
ATOM 678 C CA . ASP A 1 96 ? 10.393 -10.066 -24.909 1.00 66.50 96 ASP A CA 1
ATOM 679 C C . ASP A 1 96 ? 11.567 -9.509 -24.073 1.00 66.50 96 ASP A C 1
ATOM 681 O O . ASP A 1 96 ? 12.354 -10.271 -23.509 1.00 66.50 96 ASP A O 1
ATOM 685 N N . THR A 1 97 ? 11.699 -8.180 -23.953 1.00 70.81 97 THR A N 1
ATOM 686 C CA . THR A 1 97 ? 12.777 -7.516 -23.195 1.00 70.81 97 THR A CA 1
ATOM 687 C C . THR A 1 97 ? 12.228 -6.440 -22.269 1.00 70.81 97 THR A C 1
ATOM 689 O O . THR A 1 97 ? 11.660 -5.474 -22.762 1.00 70.81 97 THR A O 1
ATOM 692 N N . ILE A 1 98 ? 12.465 -6.580 -20.959 1.00 70.31 98 ILE A N 1
ATOM 693 C CA . ILE A 1 98 ? 12.044 -5.613 -19.932 1.00 70.31 98 ILE A CA 1
ATOM 694 C C . ILE A 1 98 ? 12.963 -4.382 -19.981 1.00 70.31 98 ILE A C 1
ATOM 696 O O . ILE A 1 98 ? 14.133 -4.457 -19.602 1.00 70.31 98 ILE A O 1
ATOM 700 N N . THR A 1 99 ? 12.443 -3.254 -20.456 1.00 79.88 99 THR A N 1
ATOM 701 C CA . THR A 1 99 ? 13.109 -1.950 -20.506 1.00 79.88 99 THR A CA 1
ATOM 702 C C . THR A 1 99 ? 12.592 -1.007 -19.414 1.00 79.88 99 THR A C 1
ATOM 704 O O . THR A 1 99 ? 11.468 -1.141 -18.930 1.00 79.88 99 THR A O 1
ATOM 707 N N . LEU A 1 100 ? 13.376 0.029 -19.078 1.00 78.12 100 LEU A N 1
ATOM 708 C 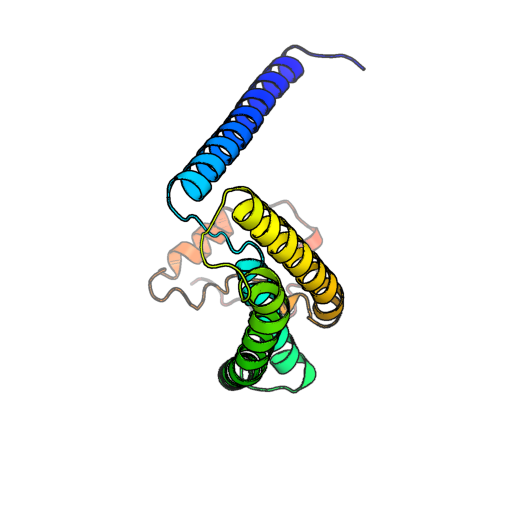CA . LEU A 1 100 ? 12.999 1.094 -18.126 1.00 78.12 100 LEU A CA 1
ATOM 709 C C . LEU A 1 100 ? 11.617 1.712 -18.414 1.00 78.12 100 LEU A C 1
ATOM 711 O O . LEU A 1 100 ? 10.917 2.133 -17.497 1.00 78.12 100 LEU A O 1
ATOM 715 N N . ARG A 1 101 ? 11.193 1.764 -19.685 1.00 79.31 101 ARG A N 1
ATOM 716 C CA . ARG A 1 101 ? 9.875 2.291 -20.071 1.00 79.31 101 ARG A CA 1
ATOM 717 C C . ARG A 1 101 ? 8.736 1.429 -19.527 1.00 79.31 101 ARG A C 1
ATOM 719 O O . ARG A 1 101 ? 7.709 1.968 -19.121 1.00 79.31 101 ARG A O 1
ATOM 726 N N . GLU A 1 102 ? 8.906 0.114 -19.523 1.00 80.56 102 GLU A N 1
ATOM 727 C CA . GLU A 1 102 ? 7.881 -0.825 -19.068 1.00 80.56 102 GLU A CA 1
ATOM 728 C C . GLU A 1 102 ? 7.816 -0.906 -17.544 1.00 80.56 102 GLU A C 1
ATOM 730 O O . GLU A 1 102 ? 6.726 -1.059 -16.989 1.00 80.56 102 GLU A O 1
ATOM 735 N N . GLU A 1 103 ? 8.948 -0.713 -16.859 1.00 81.06 103 GLU A N 1
ATOM 736 C CA . GLU A 1 103 ? 8.976 -0.571 -15.400 1.00 81.06 103 GLU A CA 1
ATOM 737 C C . GLU A 1 103 ? 8.125 0.635 -14.970 1.00 81.06 103 GLU A C 1
ATOM 739 O O . GLU A 1 103 ? 7.226 0.507 -14.135 1.00 81.06 103 GLU A O 1
ATOM 744 N N . MET A 1 104 ? 8.329 1.791 -15.617 1.00 83.12 104 MET A N 1
ATOM 745 C CA . MET A 1 104 ? 7.545 3.009 -15.370 1.00 83.12 104 MET A CA 1
ATOM 746 C C . MET A 1 104 ? 6.067 2.848 -15.753 1.00 83.12 104 MET A C 1
ATOM 748 O O . MET A 1 104 ? 5.190 3.318 -15.026 1.00 83.12 104 MET A O 1
ATOM 752 N N . ALA A 1 105 ? 5.765 2.147 -16.852 1.00 84.44 105 ALA A N 1
ATOM 753 C CA . ALA A 1 105 ? 4.386 1.857 -17.250 1.00 84.44 105 ALA A CA 1
ATOM 754 C C . ALA A 1 105 ? 3.669 0.971 -16.218 1.00 84.44 105 ALA A C 1
ATOM 756 O O . ALA A 1 105 ? 2.538 1.256 -15.830 1.00 84.44 105 ALA A O 1
ATOM 757 N N . THR A 1 106 ? 4.346 -0.063 -15.716 1.00 84.38 106 THR A N 1
ATOM 758 C CA . THR A 1 106 ? 3.808 -0.966 -14.690 1.00 84.38 106 THR A CA 1
ATOM 759 C C . THR A 1 106 ? 3.559 -0.237 -13.371 1.00 84.38 106 THR A C 1
ATOM 761 O O . THR A 1 106 ? 2.523 -0.430 -12.731 1.00 84.38 106 THR A O 1
ATOM 764 N N . LEU A 1 107 ? 4.469 0.656 -12.981 1.00 86.44 107 LEU A N 1
ATOM 765 C CA . LEU A 1 107 ? 4.302 1.525 -11.817 1.00 86.44 107 LEU A CA 1
ATOM 766 C C . LEU A 1 107 ? 3.073 2.421 -11.949 1.00 86.44 107 LEU A C 1
ATOM 768 O O . LEU A 1 107 ? 2.254 2.466 -11.037 1.00 86.44 107 LEU A O 1
ATOM 772 N N . MET A 1 108 ? 2.914 3.103 -13.084 1.00 88.00 108 MET A N 1
ATOM 773 C CA . MET A 1 108 ? 1.800 4.029 -13.285 1.00 88.00 108 MET A CA 1
ATOM 774 C C . MET A 1 108 ? 0.454 3.295 -13.315 1.00 88.00 108 MET A C 1
ATOM 776 O O . MET A 1 108 ? -0.510 3.753 -12.701 1.00 88.00 108 MET A O 1
ATOM 780 N N . THR A 1 109 ? 0.403 2.111 -13.933 1.00 88.00 109 THR A N 1
ATOM 781 C CA . THR A 1 109 ? -0.796 1.264 -13.947 1.00 88.00 109 THR A CA 1
ATOM 782 C C . THR A 1 109 ? -1.131 0.717 -12.564 1.00 88.00 109 THR A C 1
ATOM 784 O O . THR A 1 109 ? -2.282 0.794 -12.143 1.00 88.00 109 THR A O 1
ATOM 787 N N . THR A 1 110 ? -0.153 0.191 -11.820 1.00 88.62 110 THR A N 1
ATOM 788 C CA . THR A 1 110 ? -0.409 -0.350 -10.472 1.00 88.62 110 THR A CA 1
ATOM 789 C C . THR A 1 110 ? -0.719 0.751 -9.460 1.00 88.62 110 THR A C 1
ATOM 791 O O . THR A 1 110 ? -1.573 0.562 -8.599 1.00 88.62 110 THR A O 1
ATOM 794 N N . PHE A 1 111 ? -0.111 1.930 -9.584 1.00 89.94 111 PHE A N 1
ATOM 795 C CA . PHE A 1 111 ? -0.470 3.095 -8.779 1.00 89.94 111 PHE A CA 1
ATOM 796 C C . PHE A 1 111 ? -1.900 3.565 -9.074 1.00 89.94 111 PHE A C 1
ATOM 798 O O . PHE A 1 111 ? -2.693 3.734 -8.148 1.00 89.94 111 PHE A O 1
ATOM 805 N N . GLY A 1 112 ? -2.263 3.698 -10.354 1.00 89.75 112 GLY A N 1
ATOM 806 C CA . GLY A 1 112 ? -3.620 4.055 -10.771 1.00 89.75 112 GLY A CA 1
ATOM 807 C C . GLY A 1 112 ? -4.667 3.041 -10.304 1.00 89.75 112 GLY A C 1
ATOM 808 O O . GLY A 1 112 ? -5.678 3.423 -9.718 1.00 89.75 112 GLY A O 1
ATOM 809 N N . ALA A 1 113 ? -4.399 1.743 -10.474 1.00 88.94 113 ALA A N 1
ATOM 810 C CA . ALA A 1 113 ? -5.259 0.678 -9.961 1.00 88.94 113 ALA A CA 1
ATOM 811 C C . ALA A 1 113 ? -5.389 0.741 -8.429 1.00 88.94 113 ALA A C 1
ATOM 813 O O . ALA A 1 113 ? -6.491 0.621 -7.897 1.00 88.94 113 ALA A O 1
ATOM 814 N N . GLY A 1 114 ? -4.285 0.996 -7.720 1.00 90.62 114 GLY A N 1
ATOM 815 C CA . GLY A 1 114 ? -4.279 1.203 -6.274 1.00 90.62 114 GLY A CA 1
ATOM 816 C C . GLY A 1 114 ? -5.179 2.361 -5.836 1.00 90.62 114 GLY A C 1
ATOM 817 O O . GLY A 1 114 ? -5.944 2.196 -4.892 1.00 90.62 114 GLY A O 1
ATOM 818 N N . LEU A 1 115 ? -5.160 3.491 -6.552 1.00 90.19 115 LEU A N 1
ATOM 819 C CA . LEU A 1 115 ? -6.033 4.638 -6.272 1.00 90.19 115 LEU A CA 1
ATOM 820 C C . LEU A 1 115 ? -7.515 4.323 -6.495 1.00 90.19 115 LEU A C 1
ATOM 822 O O . LEU A 1 115 ? -8.350 4.736 -5.693 1.00 90.19 115 LEU A O 1
ATOM 826 N N . VAL A 1 116 ? -7.853 3.570 -7.544 1.00 89.69 116 VAL A N 1
ATOM 827 C CA . VAL A 1 116 ? -9.237 3.129 -7.788 1.00 89.69 116 VAL A CA 1
ATOM 828 C C . VAL A 1 116 ? -9.716 2.215 -6.657 1.00 89.69 116 VAL A C 1
ATOM 830 O O . VAL A 1 116 ? -10.806 2.418 -6.118 1.00 89.69 116 VAL A O 1
ATOM 833 N N . ILE A 1 117 ? -8.883 1.255 -6.241 1.00 88.81 117 ILE A N 1
ATOM 834 C CA . ILE A 1 117 ? -9.183 0.361 -5.113 1.00 88.81 117 ILE A CA 1
ATOM 835 C C . ILE A 1 117 ? -9.333 1.173 -3.819 1.00 88.81 117 ILE A C 1
ATOM 837 O O . ILE A 1 117 ? -10.310 1.004 -3.090 1.00 88.81 117 ILE A O 1
ATOM 841 N N . TYR A 1 118 ? -8.422 2.107 -3.555 1.00 87.62 118 TYR A N 1
ATOM 842 C CA . TYR A 1 118 ? -8.486 2.984 -2.388 1.00 87.62 118 TYR A CA 1
ATOM 843 C C . TYR A 1 118 ? -9.754 3.853 -2.370 1.00 87.62 118 TYR A C 1
ATOM 845 O O . TYR A 1 118 ? -10.396 3.993 -1.330 1.00 87.62 118 TYR A O 1
ATOM 853 N N . GLY A 1 119 ? -10.167 4.386 -3.522 1.00 86.50 119 GLY A N 1
ATOM 854 C CA . GLY A 1 119 ? -11.419 5.130 -3.656 1.00 86.50 119 GLY A CA 1
ATOM 855 C C . GLY A 1 119 ? -12.647 4.265 -3.363 1.00 86.50 119 GLY A C 1
ATOM 856 O O . GLY A 1 119 ? -13.542 4.687 -2.635 1.00 86.50 119 GLY A O 1
ATOM 857 N N . SER A 1 120 ? -12.669 3.023 -3.857 1.00 82.88 120 SER A N 1
ATOM 858 C CA . SER A 1 120 ? -13.782 2.091 -3.614 1.00 82.88 120 SER A CA 1
ATOM 859 C C . SER A 1 120 ? -13.953 1.725 -2.133 1.00 82.88 120 SER A C 1
ATOM 861 O O . SER A 1 120 ? -15.065 1.497 -1.660 1.00 82.88 120 SER A O 1
ATOM 863 N N . HIS A 1 121 ? -12.861 1.748 -1.374 1.00 74.69 121 HIS A N 1
ATOM 864 C CA . HIS A 1 121 ? -12.851 1.469 0.055 1.00 74.69 121 HIS A CA 1
ATOM 865 C C . HIS A 1 121 ? -13.619 2.510 0.893 1.00 74.69 121 HIS A C 1
ATOM 867 O O . HIS A 1 121 ? -14.209 2.146 1.911 1.00 74.69 121 HIS A O 1
ATOM 873 N N . PHE A 1 122 ? -13.701 3.773 0.453 1.00 75.75 122 PHE A N 1
ATOM 874 C CA . PHE A 1 122 ? -14.498 4.802 1.138 1.00 75.75 122 PHE A CA 1
ATOM 875 C C . PHE A 1 122 ? -15.986 4.425 1.223 1.00 75.75 122 PHE A C 1
ATOM 877 O O . PHE A 1 122 ? -16.626 4.658 2.245 1.00 75.75 122 PHE A O 1
ATOM 884 N N . VAL A 1 123 ? -16.518 3.767 0.185 1.00 76.38 123 VAL A N 1
ATOM 885 C CA . VAL A 1 123 ? -17.910 3.295 0.161 1.00 76.38 123 VAL A CA 1
ATOM 886 C C . VAL A 1 123 ? -18.141 2.238 1.239 1.00 76.38 123 VAL A C 1
ATOM 888 O O . VAL A 1 123 ? -19.143 2.291 1.942 1.00 76.38 123 VAL A O 1
ATOM 891 N N . ILE A 1 124 ? -17.202 1.301 1.408 1.00 73.00 124 ILE A N 1
ATOM 892 C CA . ILE A 1 124 ? -17.329 0.197 2.372 1.00 73.00 124 ILE A CA 1
ATOM 893 C C . ILE A 1 124 ? -17.217 0.708 3.812 1.00 73.00 124 ILE A C 1
ATOM 895 O O . ILE A 1 124 ? -17.962 0.262 4.683 1.00 73.00 124 ILE A O 1
ATOM 899 N N . HIS A 1 125 ? -16.331 1.675 4.066 1.00 71.44 125 HIS A N 1
ATOM 900 C CA . HIS A 1 125 ? -16.143 2.248 5.399 1.00 71.44 125 HIS A CA 1
ATOM 901 C C . HIS A 1 125 ? -17.405 2.846 6.007 1.00 71.44 125 HIS A C 1
ATOM 903 O O . HIS A 1 125 ? -17.566 2.804 7.223 1.00 71.44 125 HIS A O 1
ATOM 909 N N . GLN A 1 126 ? -18.308 3.372 5.181 1.00 75.62 126 GLN A N 1
ATOM 910 C CA . GLN A 1 126 ? -19.561 3.942 5.660 1.00 75.62 126 GLN A CA 1
ATOM 911 C C . GLN A 1 126 ? -20.492 2.892 6.294 1.00 75.62 126 GLN A C 1
ATOM 913 O O . GLN A 1 126 ? -21.351 3.241 7.100 1.00 75.62 126 GLN A O 1
ATOM 918 N N . PHE A 1 127 ? -20.318 1.611 5.960 1.00 71.44 127 PHE A N 1
ATOM 919 C CA . PHE A 1 127 ? -21.151 0.513 6.457 1.00 71.44 127 PHE A CA 1
ATOM 920 C C . PHE A 1 127 ? -20.571 -0.200 7.689 1.00 71.44 127 PHE A C 1
ATOM 922 O O . PHE A 1 127 ? -21.216 -1.100 8.228 1.00 71.44 127 PHE A O 1
ATOM 929 N N . ILE A 1 128 ? -19.365 0.164 8.140 1.00 70.00 128 ILE A N 1
ATOM 930 C CA . ILE A 1 128 ? -18.694 -0.494 9.268 1.00 70.00 128 ILE A CA 1
ATOM 931 C C . ILE A 1 128 ? -18.853 0.374 10.528 1.00 70.00 128 ILE A C 1
ATOM 933 O O . ILE A 1 128 ? -18.405 1.522 10.529 1.00 70.00 128 ILE A O 1
ATOM 937 N N . PRO A 1 129 ? -19.469 -0.139 11.614 1.00 66.56 129 PRO A N 1
ATOM 938 C CA . PRO A 1 129 ? -19.582 0.600 12.865 1.00 66.56 129 PRO A CA 1
ATOM 939 C C . PRO A 1 129 ? -18.197 0.817 13.508 1.00 66.56 129 PRO A C 1
ATOM 941 O O . PRO A 1 129 ? -17.332 -0.060 13.413 1.00 66.56 129 PRO A O 1
ATOM 944 N N . PRO A 1 130 ? -17.980 1.944 14.216 1.00 66.50 130 PRO A N 1
ATOM 945 C CA . PRO A 1 130 ? -16.681 2.293 14.807 1.00 66.50 130 PRO A CA 1
ATOM 946 C C . PRO A 1 130 ? -16.211 1.311 15.896 1.00 66.50 130 PRO A C 1
ATOM 948 O O . PRO A 1 130 ? -15.035 1.298 16.240 1.00 66.50 130 PRO A O 1
ATOM 951 N N . GLU A 1 131 ? -17.093 0.445 16.402 1.00 60.66 131 GLU A N 1
ATOM 952 C CA . GLU A 1 131 ? -16.780 -0.601 17.390 1.00 60.66 131 GLU A CA 1
ATOM 953 C C . GLU A 1 131 ? -15.662 -1.557 16.917 1.00 60.66 131 GLU A C 1
ATOM 955 O O . GLU A 1 131 ? -14.873 -2.047 17.721 1.00 60.66 131 GLU A O 1
ATOM 960 N N . TYR A 1 132 ? -15.552 -1.811 15.604 1.00 56.84 132 TYR A N 1
ATOM 961 C CA . TYR A 1 132 ? -14.531 -2.711 15.050 1.00 56.84 132 TYR A CA 1
ATOM 962 C C . TYR A 1 132 ? -13.169 -2.020 14.827 1.00 56.84 132 TYR A C 1
ATOM 964 O O . TYR A 1 132 ? -12.164 -2.694 14.586 1.00 56.84 132 TYR A O 1
ATOM 972 N N . SER A 1 133 ? -13.087 -0.684 14.937 1.00 51.84 133 SER A N 1
ATOM 973 C CA . SER A 1 133 ? -11.827 0.060 14.819 1.00 51.84 133 SER A CA 1
ATOM 974 C C . SER A 1 133 ? -11.075 0.086 16.155 1.00 51.84 133 SER A C 1
ATOM 976 O O . SER A 1 133 ? -10.979 1.110 16.821 1.00 51.84 133 SER A O 1
ATOM 978 N N . THR A 1 134 ? -10.551 -1.073 16.551 1.00 48.66 134 THR A N 1
ATOM 979 C CA . THR A 1 134 ? -9.454 -1.232 17.519 1.00 48.66 134 THR A CA 1
ATOM 980 C C . THR A 1 134 ? -9.506 -0.331 18.765 1.00 48.66 134 THR A C 1
ATOM 982 O O . THR A 1 134 ? -8.701 0.591 18.911 1.00 48.66 134 THR A O 1
ATOM 985 N N . GLU A 1 135 ? -10.284 -0.721 19.771 1.00 45.25 135 GLU A N 1
ATOM 986 C CA . GLU A 1 135 ? -9.592 -0.921 21.041 1.00 45.25 135 GLU A CA 1
ATOM 987 C C . GLU A 1 135 ? -8.835 -2.248 20.900 1.00 45.25 135 GLU A C 1
ATOM 989 O O . GLU A 1 135 ? -9.457 -3.263 20.570 1.00 45.25 135 GLU A O 1
ATOM 994 N N . PRO A 1 136 ? -7.503 -2.304 21.088 1.00 45.53 136 PRO A N 1
ATOM 995 C CA . PRO A 1 136 ? -6.855 -3.578 21.321 1.00 45.53 136 PRO A CA 1
ATOM 996 C C . PRO A 1 136 ? -7.434 -4.055 22.644 1.00 45.53 136 PRO A C 1
ATOM 998 O O . PRO A 1 136 ? -6.990 -3.641 23.716 1.00 45.53 136 PRO A O 1
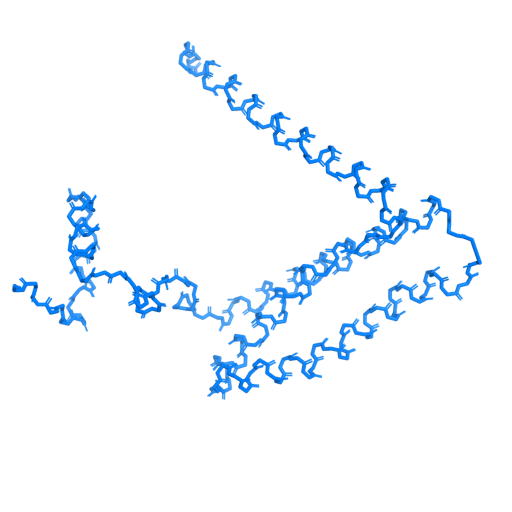ATOM 1001 N N . SER A 1 137 ? -8.495 -4.855 22.565 1.00 52.44 137 SER A N 1
ATOM 1002 C CA . SER A 1 137 ? -9.111 -5.426 23.739 1.00 52.44 137 SER A CA 1
ATOM 1003 C C . SER A 1 137 ? -7.981 -6.178 24.432 1.00 52.44 137 SER A C 1
ATOM 1005 O O . SER A 1 137 ? -7.366 -7.093 23.892 1.00 52.44 137 SER A O 1
ATOM 1007 N N . ILE A 1 138 ? -7.593 -5.701 25.608 1.00 53.59 138 ILE A N 1
ATOM 1008 C CA . ILE A 1 138 ? -6.408 -6.165 26.337 1.00 53.59 138 ILE A CA 1
ATOM 1009 C C . ILE A 1 138 ? -6.527 -7.641 26.785 1.00 53.59 138 ILE A C 1
ATOM 1011 O O . ILE A 1 138 ? -5.706 -8.135 27.548 1.00 53.59 138 ILE A O 1
ATOM 1015 N N . TYR A 1 139 ? -7.549 -8.347 26.298 1.00 50.16 139 TYR A N 1
ATOM 1016 C CA . TYR A 1 139 ? -7.875 -9.742 26.533 1.00 50.16 139 TYR A CA 1
ATOM 1017 C C . TYR A 1 139 ? -7.057 -10.723 25.676 1.00 50.16 139 TYR A C 1
ATOM 1019 O O . TYR A 1 139 ? -6.943 -11.880 26.063 1.00 50.16 139 TYR A O 1
ATOM 1027 N N . TRP A 1 140 ? -6.461 -10.305 24.549 1.00 40.62 140 TRP A N 1
ATOM 1028 C CA . TRP A 1 140 ? -5.688 -11.215 23.678 1.00 40.62 140 TRP A CA 1
ATOM 1029 C C . TRP A 1 140 ? -4.186 -11.288 23.997 1.00 40.62 140 TRP A C 1
ATOM 1031 O O . TRP A 1 140 ? -3.456 -12.009 23.323 1.00 40.62 140 TRP A O 1
ATOM 1041 N N . ALA A 1 141 ? -3.710 -10.595 25.036 1.00 47.00 141 ALA A N 1
ATOM 1042 C CA . ALA A 1 141 ? -2.345 -10.736 25.540 1.00 47.00 141 ALA A CA 1
ATOM 1043 C C . ALA A 1 141 ? -2.330 -11.664 26.774 1.00 47.00 141 ALA A C 1
ATOM 1045 O O . ALA A 1 141 ? -2.404 -11.161 27.896 1.00 47.00 141 ALA A O 1
ATOM 1046 N N . PRO A 1 142 ? -2.193 -12.998 26.617 1.00 54.84 142 PRO A N 1
ATOM 1047 C CA . PRO A 1 142 ? -2.216 -13.952 27.736 1.00 54.84 142 PRO A CA 1
ATOM 1048 C C . PRO A 1 142 ? -1.088 -13.770 28.773 1.00 54.84 142 PRO A C 1
ATOM 1050 O O . PRO A 1 142 ? -1.071 -14.464 29.783 1.00 54.84 142 PRO A O 1
ATOM 1053 N N . TRP A 1 143 ? -0.161 -12.830 28.556 1.00 57.47 143 TRP A N 1
ATOM 1054 C CA . TRP A 1 143 ? 1.057 -12.649 29.352 1.00 57.47 143 TRP A CA 1
ATOM 1055 C C . TRP A 1 143 ? 1.126 -11.330 30.132 1.00 57.47 143 TRP A C 1
ATOM 1057 O O . TRP A 1 143 ? 2.130 -11.080 30.798 1.00 57.47 143 TRP A O 1
ATOM 1067 N N . LYS A 1 144 ? 0.109 -10.455 30.070 1.00 51.50 144 LYS A N 1
ATOM 1068 C CA . LYS A 1 144 ? 0.095 -9.258 30.928 1.00 51.50 144 LYS A CA 1
ATOM 1069 C C . LYS A 1 144 ? -0.584 -9.583 32.262 1.00 51.50 144 LYS A C 1
ATOM 1071 O O . LYS A 1 144 ? -1.790 -9.823 32.263 1.00 51.50 144 LYS A O 1
ATOM 1076 N N . PRO A 1 145 ? 0.139 -9.574 33.399 1.00 53.88 145 PRO A N 1
ATOM 1077 C CA . PRO A 1 145 ? -0.483 -9.797 34.695 1.00 53.88 145 PRO A CA 1
ATOM 1078 C C . PRO A 1 145 ? -1.547 -8.717 34.981 1.00 53.88 145 PRO A C 1
ATOM 1080 O O . PRO A 1 145 ? -1.361 -7.558 34.584 1.00 53.88 145 PRO A O 1
ATOM 1083 N N . PRO A 1 146 ? -2.635 -9.056 35.704 1.00 57.41 146 PRO A N 1
ATOM 1084 C CA . PRO A 1 146 ? -3.730 -8.136 36.050 1.00 57.41 146 PRO A CA 1
ATOM 1085 C C . PRO A 1 146 ? -3.267 -6.813 36.683 1.00 57.41 146 PRO A C 1
ATOM 1087 O O . PRO A 1 146 ? -3.912 -5.776 36.535 1.00 57.41 146 PRO A O 1
ATOM 1090 N N . THR A 1 147 ? -2.102 -6.828 37.332 1.00 58.16 147 THR A N 1
ATOM 1091 C CA . THR A 1 147 ? -1.473 -5.693 38.016 1.00 58.16 147 THR A CA 1
ATOM 1092 C C . THR A 1 147 ? -1.063 -4.554 37.078 1.00 58.16 147 THR A C 1
ATOM 1094 O O . THR A 1 147 ? -1.196 -3.385 37.438 1.00 58.16 147 THR A O 1
ATOM 1097 N N . LEU A 1 148 ? -0.645 -4.851 35.841 1.00 54.12 148 LEU A N 1
ATOM 1098 C CA . LEU A 1 148 ? -0.286 -3.820 34.857 1.00 54.12 148 LEU A CA 1
ATOM 1099 C C . LEU A 1 148 ? -1.515 -3.066 34.322 1.00 54.12 148 LEU A C 1
ATOM 1101 O O . LEU A 1 148 ? -1.378 -1.957 33.804 1.00 54.12 148 LEU A O 1
ATOM 1105 N N . ARG A 1 149 ? -2.720 -3.637 34.475 1.00 54.19 149 ARG A N 1
ATOM 1106 C CA . ARG A 1 149 ? -3.985 -3.013 34.064 1.00 54.19 149 ARG A CA 1
ATOM 1107 C C . ARG A 1 149 ? -4.420 -1.918 35.044 1.00 54.19 149 ARG A C 1
ATOM 1109 O O . ARG A 1 149 ? -4.770 -0.833 34.585 1.00 54.19 149 ARG A O 1
ATOM 1116 N N . CYS A 1 150 ? -4.322 -2.142 36.363 1.00 55.53 150 CYS A N 1
ATOM 1117 C CA . CYS A 1 150 ? -4.612 -1.084 37.349 1.00 55.53 150 CYS A CA 1
ATOM 1118 C C . CYS A 1 150 ? -3.508 0.028 37.287 1.00 55.53 150 CYS A C 1
ATOM 1120 O O . CYS A 1 150 ? -3.828 1.208 37.410 1.00 55.53 150 CYS A O 1
ATOM 1122 N N . LEU A 1 151 ? -2.245 -0.300 36.946 1.00 52.53 151 LEU A N 1
ATOM 1123 C CA . LEU A 1 151 ? -1.141 0.668 36.711 1.00 52.53 151 LEU A CA 1
ATOM 1124 C C . LEU A 1 151 ? -1.348 1.567 35.474 1.00 52.53 151 LEU A C 1
ATOM 1126 O O . LEU A 1 151 ? -1.083 2.769 35.518 1.00 52.53 151 LEU A O 1
ATOM 1130 N N . ALA A 1 152 ? -1.855 1.005 34.371 1.00 54.94 152 ALA A N 1
ATOM 1131 C CA . ALA A 1 152 ? -2.186 1.768 33.165 1.00 54.94 152 ALA A CA 1
ATOM 1132 C C . ALA A 1 152 ? -3.378 2.720 33.382 1.00 54.94 152 ALA A C 1
ATOM 1134 O O . ALA A 1 152 ? -3.411 3.810 32.812 1.00 54.94 152 ALA A O 1
ATOM 1135 N N . LEU A 1 153 ? -4.332 2.332 34.237 1.00 54.97 153 LEU A N 1
ATOM 1136 C CA . LEU A 1 153 ? -5.445 3.191 34.644 1.00 54.97 153 LEU A CA 1
ATOM 1137 C C . LEU A 1 153 ? -4.996 4.303 35.606 1.00 54.97 153 LEU A C 1
ATOM 1139 O O . LEU A 1 153 ? -5.472 5.426 35.477 1.00 54.97 153 LEU A O 1
ATOM 1143 N N . GLN A 1 154 ? -4.026 4.045 36.491 1.00 55.94 154 GLN A N 1
ATOM 1144 C CA . GLN A 1 154 ? -3.433 5.068 37.368 1.00 55.94 154 GLN A CA 1
ATOM 1145 C C . GLN A 1 154 ? -2.655 6.155 36.607 1.00 55.94 154 GLN A C 1
ATOM 1147 O O . GLN A 1 154 ? -2.597 7.296 37.059 1.00 55.94 154 GLN A O 1
ATOM 1152 N N . TRP A 1 155 ? -2.085 5.835 35.439 1.00 42.44 155 TRP A N 1
ATOM 1153 C CA . TRP A 1 155 ? -1.375 6.808 34.594 1.00 42.44 155 TRP A CA 1
ATOM 1154 C C . TRP A 1 155 ? -2.300 7.669 33.715 1.00 42.44 155 TRP A C 1
ATOM 1156 O O . TRP A 1 155 ? -1.850 8.643 33.102 1.00 42.44 155 TRP A O 1
ATOM 1166 N N . ARG A 1 156 ? -3.603 7.354 33.649 1.00 45.50 156 ARG A N 1
ATOM 1167 C CA . ARG A 1 156 ? -4.587 8.155 32.913 1.00 45.50 156 ARG A CA 1
ATOM 1168 C C . ARG A 1 156 ? -5.002 9.342 33.790 1.00 45.50 156 ARG A C 1
ATOM 1170 O O . ARG A 1 156 ? -5.869 9.225 34.648 1.00 45.50 156 ARG A O 1
ATOM 1177 N N . ARG A 1 157 ? -4.316 10.477 33.594 1.00 38.06 157 ARG A N 1
ATOM 1178 C CA . ARG A 1 157 ? -4.474 11.712 34.384 1.00 38.06 157 ARG A CA 1
ATOM 1179 C C . ARG A 1 157 ? -5.955 12.084 34.618 1.00 38.06 157 ARG A C 1
ATOM 1181 O O . ARG A 1 157 ? -6.733 12.076 33.661 1.00 38.06 157 ARG A O 1
ATOM 1188 N N . PRO A 1 158 ? -6.336 12.481 35.846 1.00 44.06 158 PRO A N 1
ATOM 1189 C CA . PRO A 1 158 ? -7.693 12.906 36.168 1.00 44.06 158 PRO A CA 1
ATOM 1190 C C . PRO A 1 158 ? -7.948 14.299 35.577 1.00 44.06 158 PRO A C 1
ATOM 1192 O O . PRO A 1 158 ? -7.301 15.270 35.963 1.00 44.06 158 PRO A O 1
ATOM 1195 N N . GLY A 1 159 ? -8.866 14.404 34.612 1.00 44.06 159 GLY A N 1
ATOM 1196 C CA . GLY A 1 159 ? -9.219 15.700 34.016 1.00 44.06 159 GLY A CA 1
ATOM 1197 C C . GLY A 1 159 ? -10.290 15.702 32.921 1.00 44.06 159 GLY A C 1
ATOM 1198 O O . GLY A 1 159 ? -10.746 16.774 32.539 1.00 44.06 159 GLY A O 1
ATOM 1199 N N . SER A 1 160 ? -10.743 14.552 32.417 1.00 44.56 160 SER A N 1
ATOM 1200 C CA . SER A 1 160 ? -11.802 14.484 31.398 1.00 44.56 160 SER A CA 1
ATOM 1201 C C . SER A 1 160 ? -13.149 14.094 32.014 1.00 44.56 160 SER A C 1
ATOM 1203 O O . SER A 1 160 ? -13.606 12.957 31.928 1.00 44.56 160 SER A O 1
ATOM 1205 N N . SER A 1 161 ? -13.815 15.076 32.624 1.00 44.53 161 SER A N 1
ATOM 1206 C CA . SER A 1 161 ? -15.182 14.983 33.168 1.00 44.53 161 SER A CA 1
ATOM 1207 C C . SER A 1 161 ? -16.252 14.572 32.140 1.00 44.53 161 SER A C 1
ATOM 1209 O O . SER A 1 161 ? -17.348 14.171 32.520 1.00 44.53 161 SER A O 1
ATOM 1211 N N . TRP A 1 162 ? -15.933 14.607 30.845 1.00 41.62 162 TRP A N 1
ATOM 1212 C CA . TRP A 1 162 ? -16.835 14.252 29.745 1.00 41.62 162 TRP A CA 1
ATOM 1213 C C . TRP A 1 162 ? -17.102 12.745 29.577 1.00 41.62 162 TRP A C 1
ATOM 1215 O O . TRP A 1 162 ? -18.014 12.371 28.845 1.00 41.62 162 TRP A O 1
ATOM 1225 N N . LEU A 1 163 ? -16.350 11.868 30.253 1.00 42.53 163 LEU A N 1
ATOM 1226 C CA . LEU A 1 163 ? -16.478 10.407 30.109 1.00 42.53 163 LEU A CA 1
ATOM 1227 C C . LEU A 1 163 ? -17.369 9.727 31.168 1.00 42.53 163 LEU A C 1
ATOM 1229 O O . LEU A 1 163 ? -17.669 8.544 31.028 1.00 42.53 163 LEU A O 1
ATOM 1233 N N . TYR A 1 164 ? -17.855 10.450 32.184 1.00 41.91 164 TYR A N 1
ATOM 1234 C CA . TYR A 1 164 ? -18.697 9.866 33.245 1.00 41.91 164 TYR A CA 1
ATOM 1235 C C . TYR A 1 164 ? -20.130 9.521 32.802 1.00 41.91 164 TYR A C 1
ATOM 1237 O O . TYR A 1 164 ? -20.820 8.780 33.495 1.00 41.91 164 TYR A O 1
ATOM 1245 N N . SER A 1 165 ? -20.590 10.008 31.643 1.00 41.56 165 SER A N 1
ATOM 1246 C CA . SER A 1 165 ? -21.959 9.742 31.173 1.00 41.56 165 SER A CA 1
ATOM 1247 C C . SER A 1 165 ? -22.159 8.335 30.591 1.00 41.56 165 SER A C 1
ATOM 1249 O O . SER A 1 165 ? -23.301 7.903 30.479 1.00 41.56 165 SER A O 1
ATOM 1251 N N . HIS A 1 166 ? -21.092 7.617 30.214 1.00 37.16 166 HIS A N 1
ATOM 1252 C CA . HIS A 1 166 ? -21.199 6.320 29.518 1.00 37.16 166 HIS A CA 1
ATOM 1253 C C . HIS A 1 166 ? -20.717 5.119 30.352 1.00 37.16 166 HIS A C 1
ATOM 1255 O O . HIS A 1 166 ? -20.842 3.975 29.922 1.00 37.16 166 HIS A O 1
ATOM 1261 N N . SER A 1 167 ? -20.215 5.339 31.572 1.00 44.16 167 SER A N 1
ATOM 1262 C CA . SER A 1 167 ? -19.690 4.277 32.447 1.00 44.16 167 SER A CA 1
ATOM 1263 C C . SER A 1 167 ? -20.751 3.547 33.284 1.00 44.16 167 SER A C 1
ATOM 1265 O O . SER A 1 167 ? -20.401 2.679 34.075 1.00 44.16 167 SER A O 1
ATOM 1267 N N . GLN A 1 168 ? -22.040 3.865 33.131 1.00 41.06 168 GLN A N 1
ATOM 1268 C CA . GLN A 1 168 ? -23.143 3.154 33.805 1.00 41.06 168 GLN A CA 1
ATOM 1269 C C . GLN A 1 168 ? -23.510 1.815 33.130 1.00 41.06 168 GLN A C 1
ATOM 1271 O O . GLN A 1 168 ? -24.277 1.045 33.696 1.00 41.06 168 GLN A O 1
ATOM 1276 N N . LEU A 1 169 ? -22.963 1.514 31.945 1.00 41.84 169 LEU A N 1
ATOM 1277 C CA . LEU A 1 169 ? -23.309 0.310 31.172 1.00 41.84 169 LEU A CA 1
ATOM 1278 C C . LEU A 1 169 ? -22.389 -0.899 31.421 1.00 41.84 169 LEU A C 1
ATOM 1280 O O . LEU A 1 169 ? -22.725 -2.002 31.001 1.00 41.84 169 LEU A O 1
ATOM 1284 N N . TRP A 1 170 ? -21.266 -0.731 32.130 1.00 34.84 170 TRP A N 1
ATOM 1285 C CA . TRP A 1 170 ? -20.312 -1.816 32.385 1.00 34.84 170 TRP A CA 1
ATOM 1286 C C . TRP A 1 170 ? -19.913 -1.855 33.867 1.00 34.84 170 TRP A C 1
ATOM 1288 O O . TRP A 1 170 ? -19.177 -0.969 34.310 1.00 34.84 170 TRP A O 1
ATOM 1298 N N . PRO A 1 171 ? -20.343 -2.856 34.658 1.00 36.62 171 PRO A N 1
ATOM 1299 C CA . PRO A 1 171 ? -19.811 -3.041 36.001 1.00 36.62 171 PRO A CA 1
ATOM 1300 C C . PRO A 1 171 ? -18.331 -3.431 35.893 1.00 36.62 171 PRO A C 1
ATOM 1302 O O . PRO A 1 171 ? -17.987 -4.546 35.501 1.00 36.62 171 PRO A O 1
ATOM 1305 N N . LEU A 1 172 ? -17.436 -2.491 36.203 1.00 48.12 172 LEU A N 1
ATOM 1306 C CA . LEU A 1 172 ? -16.012 -2.782 36.340 1.00 48.12 172 LEU A CA 1
ATOM 1307 C C . LEU A 1 172 ? -15.813 -3.651 37.595 1.00 48.12 172 LEU A C 1
ATOM 1309 O O . LEU A 1 172 ? -16.268 -3.252 38.669 1.00 48.12 172 LEU A O 1
ATOM 1313 N N . PRO A 1 173 ? -15.137 -4.811 37.506 1.00 41.72 173 PRO A N 1
ATOM 1314 C CA . PRO A 1 173 ? -14.773 -5.567 38.695 1.00 41.72 173 PRO A CA 1
ATOM 1315 C C . PRO A 1 173 ? -13.813 -4.727 39.545 1.00 41.72 173 PRO A C 1
ATOM 1317 O O . PRO A 1 173 ? -12.822 -4.189 39.047 1.00 41.72 173 PRO A O 1
ATOM 1320 N N . THR A 1 174 ? -14.126 -4.593 40.830 1.00 42.66 174 THR A N 1
ATOM 1321 C CA . THR A 1 174 ? -13.285 -3.924 41.827 1.00 42.66 174 THR A CA 1
ATOM 1322 C C . THR A 1 174 ? -11.919 -4.622 41.904 1.00 42.66 174 THR A C 1
ATOM 1324 O O . THR A 1 174 ? -11.887 -5.830 42.136 1.00 42.66 174 THR A O 1
ATOM 1327 N N . CYS A 1 175 ? -10.802 -3.897 41.703 1.00 49.03 175 CYS A N 1
ATOM 1328 C CA . CYS A 1 175 ? -9.454 -4.414 42.014 1.00 49.03 175 CYS A CA 1
ATOM 1329 C C . CYS A 1 175 ? -9.429 -4.636 43.554 1.00 49.03 175 CYS A C 1
ATOM 1331 O O . CYS A 1 175 ? -9.405 -3.651 44.291 1.00 49.03 175 CYS A O 1
ATOM 1333 N N . SER A 1 176 ? -9.520 -5.886 44.032 1.00 37.75 176 SER A N 1
ATOM 1334 C CA . SER A 1 176 ? -9.261 -6.285 45.431 1.00 37.75 176 SER A CA 1
ATOM 1335 C C . SER A 1 176 ? -7.805 -6.678 45.618 1.00 37.75 176 SER A C 1
ATOM 1337 O O . SER A 1 176 ? -7.329 -7.437 44.739 1.00 37.75 176 SER A O 1
#

Mean predicted aligned error: 14.41 Å

Sequence (176 aa):
MQVTAATLLSGLINGVLFGSLLGVIAIGLTLIWGVMKVVNLAHGHAVVFGAMAAAFMVTAMGLSPIHALVLAGLVGVPLGAALYYISLHMIIGRIDTITLREEMATLMTTFGAGLVIYGSHFVIHQFIPPEYSTEPSIYWAPWKPPTLRCLALQWRRPGSSWLYSHSQLWPLPTCS

InterPro domains:
  IPR001851 ABC transporter, permease [PF02653] (12-113)
  IPR052157 Branched-chain amino acid transport system permease [PTHR11795] (8-119)

Secondary structure (DSSP, 8-state):
----HHHHHHHHHHHHHHHHHHHHHHHHHHHHHHH-S---THHHHHHHHHHHHHHHHHHHH---HHHHHHHHHHHHHHHHHHHHIIIIIHHHTT-SS--HHHHHHHHHHHHHHHHHHHHHHHHHHTTS-GGGS----TTS-TTS-THHHHHHHHTS-S--GGGTTSTTSS-PPP--